Protein AF-A0A9P5NAC9-F1 (afdb_monomer_lite)

pLDDT: mean 81.18, std 8.64, range [58.12, 90.19]

Sequence (74 aa):
DFYPKLQEHILGCLLHLTWSGDGNEFSNKERSKLVILNNQMFHYKVMHINYTTYDVHCGQDSINSRNHADIMVL

Structure (mmCIF, N/CA/C/O backbone):
data_AF-A0A9P5NAC9-F1
#
_entry.id   AF-A0A9P5NAC9-F1
#
loop_
_atom_site.group_PDB
_atom_site.id
_atom_site.type_symbol
_atom_site.label_atom_id
_atom_site.label_alt_id
_atom_site.label_comp_id
_atom_site.label_asym_id
_atom_site.label_entity_id
_atom_site.label_seq_id
_atom_site.pdbx_PDB_ins_code
_atom_site.Cartn_x
_atom_site.Cartn_y
_atom_site.Cartn_z
_atom_site.occupancy
_atom_site.B_iso_or_equiv
_atom_site.auth_seq_id
_atom_site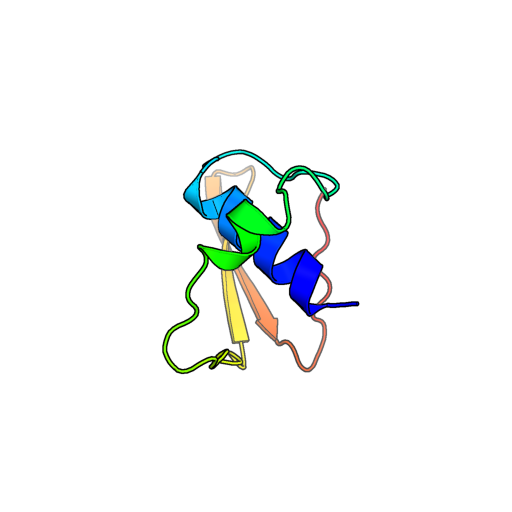.auth_comp_id
_atom_site.auth_asym_id
_atom_site.auth_atom_id
_atom_site.pdbx_PDB_model_num
ATOM 1 N N . ASP A 1 1 ? 2.153 -9.023 12.497 1.00 73.12 1 ASP A N 1
ATOM 2 C CA . ASP A 1 1 ? 0.886 -8.285 12.585 1.00 73.12 1 ASP A CA 1
ATOM 3 C C . ASP A 1 1 ? 0.626 -7.568 11.260 1.00 73.12 1 ASP A C 1
ATOM 5 O O . ASP A 1 1 ? 1.522 -6.873 10.789 1.00 73.12 1 ASP A O 1
ATOM 9 N N . PHE A 1 2 ? -0.502 -7.843 10.595 1.00 80.38 2 PHE A N 1
ATOM 10 C CA . PHE A 1 2 ? -0.804 -7.371 9.226 1.00 80.38 2 PHE A CA 1
ATOM 11 C C . PHE A 1 2 ? -1.606 -6.069 9.230 1.00 80.38 2 PHE A C 1
ATOM 13 O O . PHE A 1 2 ? -1.286 -5.138 8.497 1.00 80.38 2 PHE A O 1
ATOM 20 N N . TYR A 1 3 ? -2.621 -5.988 10.090 1.00 85.81 3 TYR A N 1
ATOM 21 C CA . TYR A 1 3 ? -3.568 -4.879 10.100 1.00 85.81 3 TYR A CA 1
ATOM 22 C C . TYR A 1 3 ? -2.908 -3.509 10.355 1.00 85.81 3 TYR A C 1
ATOM 24 O O . TYR A 1 3 ? -3.167 -2.592 9.578 1.00 85.81 3 TYR A O 1
ATOM 32 N N . PRO A 1 4 ? -1.973 -3.350 11.318 1.00 85.62 4 PRO A N 1
ATOM 33 C CA . PRO A 1 4 ? -1.284 -2.070 11.504 1.00 85.62 4 PRO A CA 1
ATOM 34 C C . PRO A 1 4 ? -0.456 -1.649 10.283 1.00 85.62 4 PRO A C 1
ATOM 36 O O . PRO A 1 4 ? -0.433 -0.474 9.935 1.00 85.62 4 PRO A O 1
ATOM 39 N N . LYS A 1 5 ? 0.178 -2.609 9.594 1.00 85.75 5 LYS A N 1
ATOM 40 C CA . LYS A 1 5 ? 0.952 -2.347 8.369 1.00 85.75 5 LYS A CA 1
ATOM 41 C C . LYS A 1 5 ? 0.054 -1.921 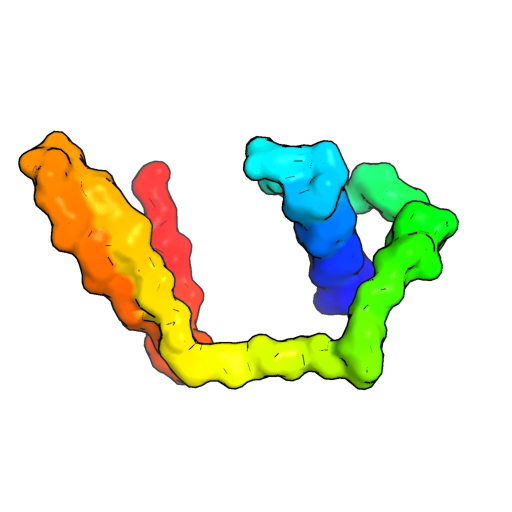7.209 1.00 85.75 5 LYS A C 1
ATOM 43 O O . LYS A 1 5 ? 0.436 -1.058 6.428 1.00 85.75 5 LYS A O 1
ATOM 48 N N . LEU A 1 6 ? -1.142 -2.502 7.114 1.00 86.75 6 LEU A N 1
ATOM 49 C CA . LEU A 1 6 ? -2.140 -2.100 6.127 1.00 86.75 6 LEU A CA 1
ATOM 50 C C . LEU A 1 6 ? -2.603 -0.658 6.363 1.00 86.75 6 LEU A C 1
ATOM 52 O O . LEU A 1 6 ? -2.649 0.125 5.419 1.00 86.75 6 LEU A O 1
ATOM 56 N N . GLN A 1 7 ? -2.922 -0.301 7.612 1.00 87.94 7 GLN A N 1
ATOM 57 C CA . GLN A 1 7 ? -3.324 1.066 7.958 1.00 87.94 7 GLN A CA 1
ATOM 58 C C . GLN A 1 7 ? -2.218 2.070 7.628 1.00 87.94 7 GLN A C 1
ATOM 60 O O . GLN A 1 7 ? -2.501 3.117 7.054 1.00 87.94 7 GLN A O 1
ATOM 65 N N . GLU A 1 8 ? -0.973 1.719 7.945 1.00 87.88 8 GLU A N 1
ATOM 66 C CA . GLU A 1 8 ? 0.205 2.519 7.625 1.00 87.88 8 GLU A CA 1
ATOM 67 C C . GLU A 1 8 ? 0.323 2.780 6.122 1.00 87.88 8 GLU A C 1
ATOM 69 O O . GLU A 1 8 ? 0.435 3.923 5.688 1.00 87.88 8 GLU A O 1
ATOM 74 N N . HIS A 1 9 ? 0.232 1.714 5.326 1.00 84.56 9 HIS A N 1
ATOM 75 C CA . HIS A 1 9 ? 0.351 1.790 3.878 1.00 84.56 9 HIS A CA 1
ATOM 76 C C . HI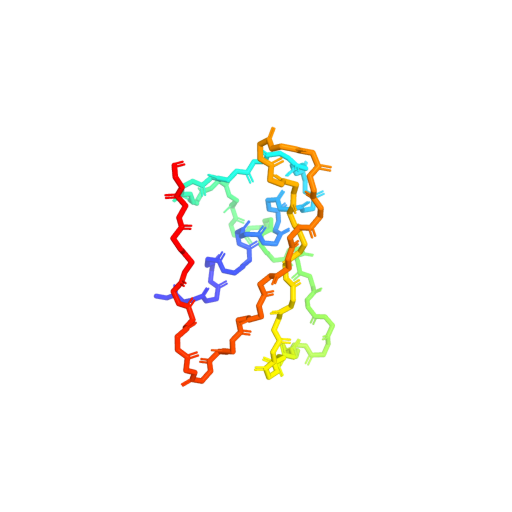S A 1 9 ? -0.767 2.634 3.254 1.00 84.56 9 HIS A C 1
ATOM 78 O O . HIS A 1 9 ? -0.490 3.518 2.449 1.00 84.56 9 HIS A O 1
ATOM 84 N N . ILE A 1 10 ? -2.026 2.416 3.656 1.00 87.12 10 ILE A N 1
ATOM 85 C CA . ILE A 1 10 ? -3.167 3.183 3.134 1.00 87.12 10 ILE A CA 1
ATOM 86 C C . ILE A 1 10 ? -3.041 4.667 3.501 1.00 87.12 10 ILE A C 1
ATOM 88 O O . ILE A 1 10 ? -3.282 5.526 2.654 1.00 87.12 10 ILE A O 1
ATOM 92 N N . LEU A 1 11 ? -2.659 4.981 4.743 1.00 88.69 11 LEU A N 1
ATOM 93 C CA . LEU A 1 11 ? -2.438 6.364 5.167 1.00 88.69 11 LEU A CA 1
ATOM 94 C C . LEU A 1 11 ? -1.292 7.017 4.391 1.00 88.69 11 LEU A C 1
ATOM 96 O O . LEU A 1 11 ? -1.446 8.154 3.949 1.00 88.69 11 LEU A O 1
ATOM 100 N N . GLY A 1 12 ? -0.201 6.284 4.154 1.00 87.12 12 GLY A N 1
ATOM 101 C CA . GLY A 1 12 ? 0.894 6.710 3.287 1.00 87.12 12 GLY A CA 1
ATOM 102 C C . GLY A 1 12 ? 0.396 7.055 1.886 1.00 87.12 12 GLY A C 1
ATOM 103 O O . GLY A 1 12 ? 0.606 8.172 1.435 1.00 87.12 12 GLY A O 1
ATOM 104 N N . CYS A 1 13 ? -0.364 6.167 1.239 1.00 83.75 13 CYS A N 1
ATOM 105 C CA . CYS A 1 13 ? -0.925 6.426 -0.091 1.00 83.75 13 CYS A CA 1
ATOM 106 C C . CYS A 1 13 ? -1.873 7.636 -0.138 1.00 83.75 13 CYS A C 1
ATOM 108 O O . CYS A 1 13 ? -1.914 8.339 -1.147 1.00 83.75 13 CYS A O 1
ATOM 110 N N . LEU A 1 14 ? -2.653 7.876 0.921 1.00 86.25 14 LEU A N 1
ATOM 111 C CA . LEU A 1 14 ? -3.604 8.992 0.976 1.00 86.25 14 LEU A CA 1
ATOM 112 C C . LEU A 1 14 ? -2.931 10.342 1.251 1.00 86.25 14 LEU A C 1
ATOM 114 O O . LEU A 1 14 ? -3.385 11.361 0.734 1.00 86.25 14 LEU A O 1
ATOM 118 N N . LEU A 1 15 ? -1.891 10.362 2.085 1.00 84.44 15 LEU A N 1
ATOM 119 C CA . LEU A 1 15 ? -1.236 11.590 2.546 1.00 84.44 15 LEU A CA 1
ATOM 120 C C . LEU A 1 15 ? 0.028 11.929 1.744 1.00 84.44 15 LEU A C 1
ATOM 122 O O . LEU A 1 15 ? 0.381 13.101 1.620 1.00 84.44 15 LEU A O 1
ATOM 126 N N . HIS A 1 16 ? 0.684 10.923 1.168 1.00 76.44 16 HIS A N 1
ATOM 127 C CA . HIS A 1 16 ? 1.950 11.040 0.457 1.00 76.44 16 HIS A CA 1
ATOM 128 C C . HIS A 1 16 ? 1.917 10.243 -0.856 1.00 76.44 16 HIS A C 1
ATOM 130 O O . HIS A 1 16 ? 2.158 9.040 -0.895 1.00 76.44 16 HIS A O 1
ATOM 136 N N . LEU A 1 17 ? 1.696 10.942 -1.972 1.00 64.25 17 LEU A N 1
ATOM 137 C CA . LEU A 1 17 ? 1.574 10.329 -3.303 1.00 64.25 17 LEU A CA 1
ATOM 138 C C . LEU A 1 17 ? 2.847 9.587 -3.777 1.00 64.25 17 LEU A C 1
ATOM 140 O O . LEU A 1 17 ? 2.785 8.808 -4.722 1.00 64.25 17 LEU A O 1
ATOM 144 N N . THR A 1 18 ? 4.002 9.835 -3.150 1.00 62.19 18 THR A N 1
ATOM 145 C CA . THR A 1 18 ? 5.321 9.343 -3.592 1.00 62.19 18 THR A CA 1
ATOM 146 C C . THR A 1 18 ? 6.089 8.551 -2.531 1.00 62.19 18 THR A C 1
ATOM 148 O O . THR A 1 18 ? 7.266 8.263 -2.736 1.00 62.19 18 THR A O 1
ATOM 151 N N . TRP A 1 19 ? 5.490 8.244 -1.379 1.00 60.47 19 TRP A N 1
ATOM 152 C CA . TRP A 1 19 ? 6.235 7.718 -0.229 1.00 60.47 19 TRP A CA 1
ATOM 153 C C . TRP A 1 19 ? 6.023 6.213 -0.022 1.00 60.47 19 TRP A C 1
ATOM 155 O O . TRP A 1 19 ? 4.895 5.730 0.029 1.00 60.47 19 TRP A O 1
ATOM 165 N N . SER A 1 20 ? 7.130 5.485 0.147 1.00 58.12 20 SER A N 1
ATOM 166 C CA . SER A 1 20 ? 7.194 4.053 0.469 1.00 58.12 20 SER A CA 1
ATOM 167 C C . SER A 1 20 ? 7.950 3.882 1.789 1.00 58.12 20 SER A C 1
ATOM 169 O O . SER A 1 20 ? 9.081 3.404 1.810 1.00 58.12 20 SER A O 1
ATOM 171 N N . GLY A 1 21 ? 7.358 4.367 2.878 1.00 58.75 21 GLY A N 1
ATOM 172 C CA . GLY A 1 21 ? 7.969 4.355 4.206 1.00 58.75 21 GLY A CA 1
ATOM 173 C C . GLY A 1 21 ? 8.140 2.950 4.772 1.00 58.75 21 GLY A C 1
ATOM 174 O O . GLY A 1 21 ? 7.334 2.052 4.525 1.00 58.75 21 GLY A O 1
ATOM 175 N N . ASP A 1 22 ? 9.184 2.793 5.574 1.00 61.62 22 ASP A N 1
ATOM 176 C CA . ASP A 1 22 ? 9.610 1.597 6.307 1.00 61.62 22 ASP A CA 1
ATOM 177 C C . ASP A 1 22 ? 8.769 1.301 7.570 1.00 61.62 22 ASP A C 1
ATOM 179 O O . ASP A 1 22 ? 8.867 0.216 8.152 1.00 61.62 22 ASP A O 1
ATOM 183 N N . GLY A 1 23 ? 7.836 2.200 7.902 1.00 64.12 23 GLY A N 1
ATOM 184 C CA . GLY A 1 23 ? 6.678 1.951 8.759 1.00 64.12 23 GLY A CA 1
ATOM 185 C C . GLY A 1 23 ? 6.818 2.422 10.211 1.00 64.12 23 GLY A C 1
ATOM 186 O O . GLY A 1 23 ? 7.870 2.289 10.829 1.00 64.12 23 GLY A O 1
ATOM 187 N N . ASN A 1 24 ? 5.684 2.873 10.771 1.00 65.19 24 ASN A N 1
ATOM 188 C CA . ASN A 1 24 ? 5.462 3.500 12.092 1.00 65.19 24 ASN A CA 1
ATOM 189 C C . ASN A 1 24 ? 5.638 5.027 12.155 1.00 65.19 24 ASN A C 1
ATOM 191 O O . ASN A 1 24 ? 6.008 5.568 13.196 1.00 65.19 24 ASN A O 1
ATOM 195 N N . GLU A 1 25 ? 5.293 5.731 11.088 1.00 75.81 25 GLU A N 1
ATOM 196 C CA . GLU A 1 25 ? 5.121 7.183 11.095 1.00 75.81 25 GLU A CA 1
ATOM 197 C C . GLU A 1 25 ? 3.796 7.592 11.745 1.00 75.81 25 GLU A C 1
ATOM 199 O O . GLU A 1 25 ? 3.743 8.587 12.470 1.00 75.81 25 GLU A O 1
ATOM 204 N N . PHE A 1 26 ? 2.727 6.814 11.540 1.00 85.06 26 PHE A N 1
ATOM 205 C CA . PHE A 1 26 ? 1.406 7.197 12.031 1.00 85.06 26 PHE A CA 1
ATOM 206 C C . PHE A 1 26 ? 1.157 6.742 13.468 1.00 85.06 26 PHE A C 1
ATOM 208 O O . PHE A 1 26 ? 1.249 5.564 13.830 1.00 85.06 26 PHE A O 1
ATOM 215 N N . SER A 1 27 ? 0.739 7.694 14.296 1.00 88.62 27 SER A N 1
ATOM 216 C CA . SER A 1 27 ? 0.266 7.433 15.648 1.00 88.62 27 SER A CA 1
ATOM 217 C C . SER A 1 27 ? -1.040 6.631 15.636 1.00 88.62 27 SER A C 1
ATOM 219 O O . SER A 1 27 ? -1.851 6.701 14.710 1.00 88.62 27 SER A O 1
ATOM 221 N N . ASN A 1 28 ? -1.329 5.932 16.738 1.00 87.62 28 ASN A N 1
ATOM 222 C CA . ASN A 1 28 ? -2.602 5.216 16.895 1.00 87.62 28 ASN A CA 1
ATOM 223 C C . ASN A 1 28 ? -3.823 6.134 16.714 1.00 87.62 28 ASN A C 1
ATOM 225 O O . ASN A 1 28 ? -4.852 5.695 16.213 1.00 87.62 28 ASN A O 1
ATOM 229 N N . LYS A 1 29 ? -3.714 7.419 17.082 1.00 90.19 29 LYS A N 1
ATOM 230 C CA . LYS A 1 29 ? -4.793 8.398 16.886 1.00 90.19 29 LYS A CA 1
ATOM 231 C C . LYS A 1 29 ? -5.059 8.674 15.409 1.00 90.19 29 LYS A C 1
ATOM 233 O O . LYS A 1 29 ? -6.205 8.903 15.045 1.00 90.19 29 LYS A O 1
ATOM 238 N N . GLU A 1 30 ? -4.025 8.678 14.575 1.00 88.06 30 GLU A N 1
ATOM 239 C CA . GLU A 1 30 ? -4.150 8.863 13.127 1.00 88.06 30 GLU A CA 1
ATOM 240 C C . GLU A 1 30 ? -4.690 7.602 12.460 1.00 88.06 30 GLU A C 1
ATOM 242 O O . GLU A 1 30 ? -5.630 7.690 11.675 1.00 88.06 30 GLU A O 1
ATOM 247 N N . ARG A 1 31 ? -4.207 6.423 12.868 1.00 88.12 31 ARG A N 1
ATOM 248 C CA . ARG A 1 31 ? -4.734 5.127 12.411 1.00 88.12 31 ARG A CA 1
ATOM 249 C C . ARG A 1 31 ? -6.221 4.953 12.720 1.00 88.12 31 ARG A C 1
ATOM 251 O O . ARG A 1 31 ? -6.957 4.453 11.877 1.00 88.12 31 ARG A O 1
ATOM 258 N N . SER A 1 32 ? -6.690 5.427 13.874 1.00 88.69 32 SER A N 1
ATOM 259 C CA . SER A 1 32 ? -8.117 5.395 14.231 1.00 88.69 32 SER A CA 1
ATOM 260 C C . SER A 1 32 ? -9.003 6.310 13.380 1.00 88.69 32 SER A C 1
ATOM 262 O O . SER A 1 32 ? -10.220 6.147 13.399 1.00 88.69 32 SER A O 1
ATOM 264 N N . LYS A 1 33 ? -8.433 7.278 12.648 1.00 90.12 33 LYS A N 1
ATOM 265 C CA . LYS A 1 33 ? -9.193 8.115 11.702 1.00 90.12 33 LYS A CA 1
ATOM 266 C C . LYS A 1 33 ? -9.447 7.399 10.375 1.00 90.12 33 LYS A C 1
ATOM 268 O O . LYS A 1 33 ? -10.332 7.818 9.633 1.00 90.12 33 LYS A O 1
ATOM 273 N N . LEU A 1 34 ? -8.683 6.350 10.063 1.00 89.25 34 LEU A N 1
ATOM 274 C CA . LEU A 1 34 ? -8.875 5.567 8.850 1.00 89.25 34 LEU A CA 1
ATOM 275 C C . LEU A 1 34 ? -10.111 4.676 9.003 1.00 89.25 34 LEU A C 1
ATOM 277 O O . LEU A 1 34 ? -10.132 3.753 9.816 1.00 89.25 34 LEU A O 1
ATOM 281 N N . VAL A 1 35 ? -11.129 4.935 8.184 1.00 89.94 35 VAL A N 1
ATOM 282 C CA . VAL A 1 35 ? -12.359 4.139 8.146 1.00 89.94 35 VAL A CA 1
ATOM 283 C C . VAL A 1 35 ? -12.355 3.269 6.894 1.00 89.94 35 VAL A C 1
ATOM 285 O O . VAL A 1 35 ? -12.451 3.772 5.777 1.00 89.94 35 VAL A O 1
ATOM 288 N N . ILE A 1 36 ? -12.281 1.950 7.083 1.00 87.06 36 ILE A N 1
ATOM 289 C CA . ILE A 1 36 ? -12.497 0.970 6.013 1.00 87.06 36 ILE A CA 1
ATOM 290 C C . ILE A 1 36 ? -13.995 0.679 5.964 1.00 87.06 36 ILE A C 1
ATOM 292 O O . ILE A 1 36 ? -14.543 0.041 6.866 1.00 87.06 36 ILE A O 1
ATOM 296 N N . LEU A 1 37 ? -14.674 1.160 4.921 1.00 89.00 37 LEU A N 1
ATOM 297 C CA . LEU A 1 37 ? -16.107 0.924 4.752 1.00 89.00 37 LEU A CA 1
ATOM 298 C C . LEU A 1 37 ? -16.399 -0.581 4.752 1.00 89.00 37 LEU A C 1
ATOM 300 O O . LEU A 1 37 ? -15.736 -1.360 4.068 1.00 89.00 37 LEU A O 1
ATOM 304 N N . ASN A 1 38 ? -17.385 -0.985 5.554 1.00 88.44 38 ASN A N 1
ATOM 305 C CA . ASN A 1 38 ? -17.788 -2.378 5.772 1.00 88.44 38 ASN A CA 1
ATOM 306 C C . ASN A 1 38 ? -16.691 -3.307 6.320 1.00 88.44 38 ASN A C 1
ATOM 308 O O . ASN A 1 38 ? -16.935 -4.505 6.433 1.00 88.44 38 ASN A O 1
ATOM 312 N N . ASN A 1 39 ? -15.507 -2.782 6.661 1.00 84.69 39 ASN A N 1
ATOM 313 C CA . ASN A 1 39 ? -14.340 -3.558 7.077 1.00 84.69 39 ASN A CA 1
ATOM 314 C C . ASN A 1 39 ? -14.037 -4.741 6.129 1.00 84.69 39 ASN A C 1
ATOM 316 O O . ASN A 1 39 ? -13.684 -5.835 6.570 1.00 84.69 39 ASN A O 1
ATOM 320 N N . GLN A 1 40 ? -14.239 -4.532 4.822 1.00 84.31 40 GLN A N 1
ATOM 321 C CA . GLN A 1 40 ? -14.075 -5.553 3.787 1.00 84.31 40 GLN A CA 1
ATOM 322 C C . GLN A 1 40 ? -12.857 -5.257 2.919 1.00 84.31 40 GLN A C 1
ATOM 324 O O . GLN A 1 40 ? -12.629 -4.125 2.498 1.00 84.31 40 GLN A O 1
ATOM 329 N N . MET A 1 41 ? -12.104 -6.310 2.614 1.00 81.69 41 MET A N 1
ATOM 330 C CA . MET A 1 41 ? -11.010 -6.280 1.654 1.00 81.69 41 MET A CA 1
ATOM 331 C C . MET A 1 41 ? -11.348 -7.233 0.511 1.00 81.69 41 MET A C 1
ATOM 333 O O . MET A 1 41 ? -11.683 -8.395 0.741 1.00 81.69 41 MET A O 1
ATOM 337 N N . PHE A 1 42 ? -11.275 -6.737 -0.722 1.00 80.50 42 PHE A N 1
ATOM 338 C CA . PHE A 1 42 ? -11.528 -7.552 -1.903 1.00 80.50 42 PHE A CA 1
ATOM 339 C C . PHE A 1 42 ? -10.246 -8.239 -2.348 1.00 80.50 42 PHE A C 1
ATOM 341 O O . PHE A 1 42 ? -9.214 -7.597 -2.544 1.00 80.50 42 PHE A O 1
ATOM 348 N N . HIS A 1 43 ? -10.323 -9.553 -2.542 1.00 73.94 43 HIS A N 1
ATOM 349 C CA . HIS A 1 43 ? -9.229 -10.317 -3.121 1.00 73.94 43 HIS A CA 1
ATOM 350 C C . HIS A 1 43 ? -9.434 -10.420 -4.629 1.00 73.94 43 HIS A C 1
ATOM 352 O O . HIS A 1 43 ? -10.351 -11.096 -5.097 1.00 73.94 43 HIS A O 1
ATOM 358 N N . TYR A 1 44 ? -8.574 -9.762 -5.401 1.00 73.69 44 TYR A N 1
ATOM 359 C CA . TYR A 1 44 ? -8.540 -9.948 -6.847 1.00 73.69 44 TYR A CA 1
ATOM 360 C C . TYR A 1 44 ? -7.779 -11.226 -7.203 1.00 73.69 44 TYR A C 1
ATOM 362 O O . TYR A 1 44 ? -6.702 -11.498 -6.676 1.00 73.69 44 TYR A O 1
ATOM 370 N N . LYS A 1 45 ? -8.347 -12.022 -8.116 1.00 79.94 45 LYS A N 1
ATOM 371 C CA . LYS A 1 45 ? -7.723 -13.269 -8.579 1.00 79.94 45 LYS A CA 1
ATOM 372 C C . LYS A 1 45 ? -6.481 -13.001 -9.435 1.00 79.94 45 LYS A C 1
ATOM 374 O O . LYS A 1 45 ? -5.533 -13.770 -9.364 1.00 79.94 45 LYS A O 1
ATOM 379 N N . VAL A 1 46 ? -6.496 -11.938 -10.237 1.00 84.12 46 VAL A N 1
ATOM 380 C CA . VAL A 1 46 ? -5.395 -11.546 -11.126 1.00 84.12 46 VAL A CA 1
ATOM 381 C C . VAL A 1 46 ? -5.263 -10.023 -11.102 1.00 84.12 46 VAL A C 1
ATOM 383 O O . VAL A 1 46 ? -6.273 -9.324 -11.176 1.00 84.12 46 VAL A O 1
ATOM 386 N N . MET A 1 47 ? -4.035 -9.527 -10.985 1.00 85.88 47 MET A N 1
ATOM 387 C CA . MET A 1 47 ? -3.646 -8.126 -11.117 1.00 85.88 47 MET A CA 1
ATOM 388 C C . MET A 1 47 ? -2.878 -7.957 -12.427 1.00 85.88 47 MET A C 1
ATOM 390 O O . MET A 1 47 ? -1.997 -8.756 -12.728 1.00 85.88 47 MET A O 1
ATOM 394 N N . HIS A 1 48 ? -3.200 -6.922 -13.195 1.00 87.12 48 HIS A N 1
ATOM 395 C CA . HIS A 1 48 ? -2.476 -6.579 -14.414 1.00 87.12 48 HIS A CA 1
ATOM 396 C C . HIS A 1 48 ? -1.627 -5.334 -14.175 1.00 87.12 48 HIS A C 1
ATOM 398 O O . HIS A 1 48 ? -2.147 -4.328 -13.691 1.00 87.12 48 HIS A O 1
ATOM 404 N N . ILE A 1 49 ? -0.344 -5.398 -14.524 1.00 86.62 49 ILE A N 1
ATOM 405 C CA . ILE A 1 49 ? 0.587 -4.273 -14.432 1.00 86.62 49 ILE A CA 1
ATOM 406 C C . ILE A 1 49 ? 1.047 -3.932 -15.839 1.00 86.62 49 ILE A C 1
ATOM 408 O O . ILE A 1 49 ? 1.654 -4.764 -16.505 1.00 86.62 49 ILE A O 1
ATOM 412 N N . ASN A 1 50 ? 0.769 -2.704 -16.269 1.00 89.44 50 ASN A N 1
ATOM 413 C CA . ASN A 1 50 ? 1.303 -2.163 -17.512 1.00 89.44 50 ASN A CA 1
ATOM 414 C C . ASN A 1 50 ? 2.574 -1.378 -17.197 1.00 89.44 50 ASN A C 1
ATOM 416 O 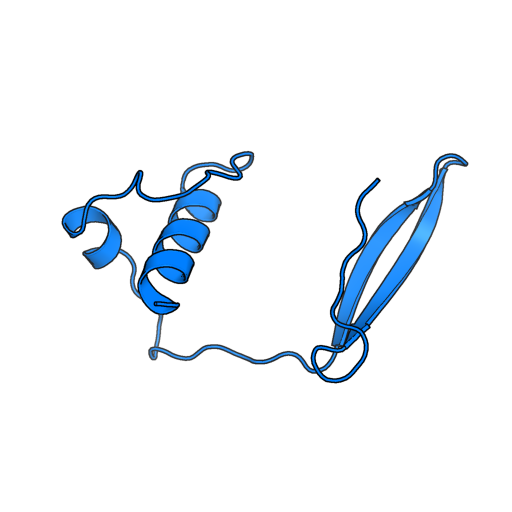O . ASN A 1 50 ? 2.591 -0.593 -16.246 1.00 89.44 50 ASN A O 1
ATOM 420 N N . TYR A 1 51 ? 3.615 -1.566 -17.996 1.00 86.88 51 TYR A N 1
ATOM 421 C CA . TYR A 1 51 ? 4.878 -0.853 -17.850 1.00 86.88 51 TYR A CA 1
ATOM 422 C C . TYR A 1 51 ? 5.470 -0.524 -19.214 1.00 86.88 51 TYR A C 1
ATOM 424 O O . TYR A 1 51 ? 5.220 -1.202 -20.210 1.00 86.88 51 TYR A O 1
ATOM 432 N N . THR A 1 52 ? 6.268 0.536 -19.253 1.00 87.25 52 THR A N 1
ATOM 433 C CA . THR A 1 52 ? 6.993 0.923 -20.459 1.00 87.25 52 THR A CA 1
ATOM 434 C C . THR A 1 52 ? 8.347 0.235 -20.444 1.00 87.25 52 THR A C 1
ATOM 436 O O . THR A 1 52 ? 9.137 0.433 -19.521 1.00 87.25 52 THR A O 1
ATOM 439 N N . THR A 1 53 ? 8.621 -0.584 -21.449 1.00 82.00 53 THR A N 1
ATOM 440 C CA . THR A 1 53 ? 9.945 -1.173 -21.650 1.00 82.00 53 THR A CA 1
ATOM 441 C C . THR A 1 53 ? 10.923 -0.108 -22.154 1.00 82.00 53 THR A C 1
ATOM 443 O O . THR A 1 53 ? 10.527 0.933 -22.679 1.00 82.00 53 THR A O 1
ATOM 446 N N . TYR A 1 54 ? 12.228 -0.339 -21.990 1.00 82.88 54 TYR A N 1
ATOM 447 C CA . TYR A 1 54 ? 13.273 0.627 -22.369 1.00 82.88 54 TYR A CA 1
ATOM 448 C C . TYR A 1 54 ? 13.242 1.045 -23.849 1.00 82.88 54 TYR A C 1
ATOM 450 O O . TYR A 1 54 ? 13.698 2.132 -24.194 1.00 82.88 54 TYR A O 1
ATOM 458 N N . ASP A 1 55 ? 12.686 0.207 -24.718 1.00 86.81 55 ASP A N 1
ATOM 459 C CA . ASP A 1 55 ? 12.468 0.471 -26.141 1.00 86.81 55 ASP A CA 1
ATOM 460 C C . ASP A 1 55 ? 11.147 1.215 -26.431 1.00 86.81 55 ASP A C 1
ATOM 462 O O . ASP A 1 55 ? 10.709 1.270 -27.578 1.00 86.81 55 ASP A O 1
ATOM 466 N N . VAL A 1 56 ? 10.511 1.806 -25.411 1.00 84.31 56 VAL A N 1
ATOM 467 C CA . VAL A 1 56 ? 9.255 2.575 -25.510 1.00 84.31 56 VAL A CA 1
ATOM 468 C C . VAL A 1 56 ? 8.064 1.716 -25.969 1.00 84.31 56 VAL A C 1
ATOM 470 O O . VAL A 1 56 ? 7.069 2.228 -26.480 1.00 84.31 56 VAL A O 1
ATOM 473 N N . HIS A 1 57 ? 8.128 0.397 -25.773 1.00 83.56 57 HIS A N 1
ATOM 474 C CA . HIS A 1 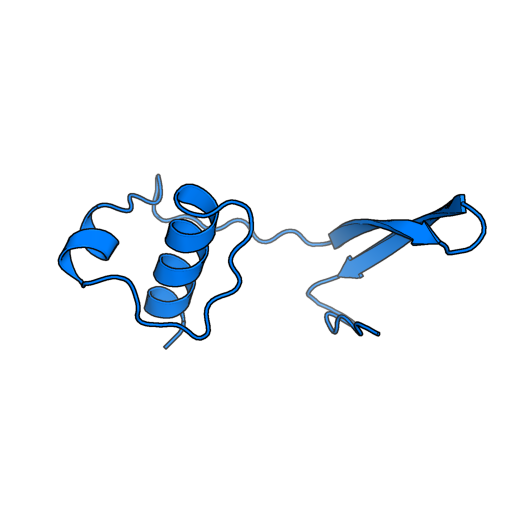57 ? 6.972 -0.477 -25.971 1.00 83.56 57 HIS A CA 1
ATOM 475 C C . HIS A 1 57 ? 6.136 -0.562 -24.685 1.00 83.56 57 HIS A C 1
ATOM 477 O O . HIS A 1 57 ? 6.609 -0.292 -23.579 1.00 83.56 57 HIS A O 1
ATOM 483 N N . CYS A 1 58 ? 4.854 -0.903 -24.833 1.00 85.12 58 CYS A N 1
ATOM 484 C CA . CYS A 1 58 ? 3.958 -1.151 -23.706 1.00 85.12 58 CYS A CA 1
ATOM 485 C C . CYS A 1 58 ? 3.961 -2.653 -23.403 1.00 85.12 58 CYS A C 1
ATOM 487 O O . CYS A 1 58 ? 3.444 -3.445 -24.195 1.00 8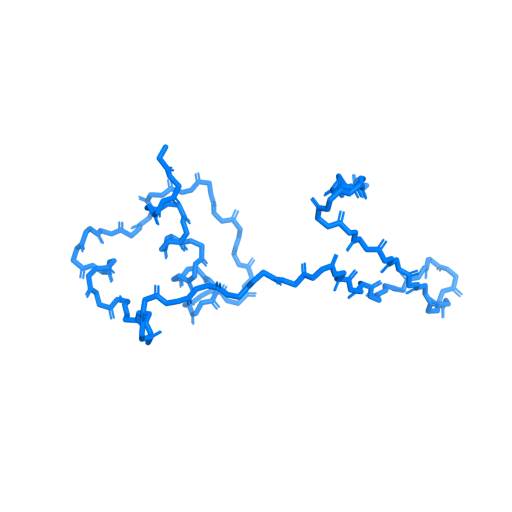5.12 58 CYS A O 1
ATOM 489 N N . GLY A 1 59 ? 4.577 -3.033 -22.286 1.00 87.94 59 GLY A N 1
ATOM 490 C CA . GLY A 1 59 ? 4.539 -4.381 -21.731 1.00 87.94 59 GLY A CA 1
ATOM 491 C C . GLY A 1 59 ? 3.405 -4.529 -20.719 1.00 87.94 59 GLY A C 1
ATOM 492 O O . GLY A 1 59 ? 2.961 -3.551 -20.111 1.00 87.94 59 GLY A O 1
ATOM 493 N N . GLN A 1 60 ? 2.936 -5.762 -20.534 1.00 89.19 60 GLN A N 1
ATOM 494 C CA . GLN A 1 60 ? 1.914 -6.083 -19.546 1.00 89.19 60 GLN A CA 1
ATOM 495 C C . GLN A 1 60 ? 2.221 -7.415 -18.871 1.00 89.19 60 GLN A C 1
ATOM 497 O O . GLN A 1 60 ? 2.260 -8.455 -19.529 1.00 89.19 60 GLN A O 1
ATOM 502 N N . ASP A 1 61 ? 2.312 -7.384 -17.545 1.00 87.19 61 ASP A N 1
ATOM 503 C CA . ASP A 1 61 ? 2.423 -8.580 -16.719 1.00 87.19 61 ASP A CA 1
ATOM 504 C C . ASP A 1 61 ? 1.092 -8.870 -16.026 1.00 87.19 61 ASP A C 1
ATOM 506 O O . ASP A 1 61 ? 0.322 -7.972 -15.673 1.00 87.19 61 ASP A O 1
ATOM 510 N N . SER A 1 62 ? 0.807 -10.157 -15.840 1.00 86.81 62 SER A N 1
ATOM 511 C CA . SER A 1 62 ? -0.373 -10.636 -15.122 1.00 86.81 62 SER A CA 1
ATOM 512 C C . SER A 1 62 ? 0.073 -11.430 -13.906 1.00 86.81 62 SER A C 1
ATOM 514 O O . SER A 1 62 ? 0.664 -12.497 -14.041 1.00 86.81 62 SER A O 1
ATOM 516 N N . ILE A 1 63 ? -0.236 -10.919 -12.722 1.00 85.94 63 ILE A N 1
ATOM 517 C CA . ILE A 1 63 ? 0.151 -11.508 -11.446 1.00 85.94 63 ILE A CA 1
ATOM 518 C C . ILE A 1 63 ? -1.080 -12.148 -10.829 1.00 85.94 63 ILE A C 1
ATOM 520 O O . ILE A 1 63 ? -2.101 -11.494 -10.619 1.00 85.94 63 ILE A O 1
ATOM 524 N N . ASN A 1 64 ? -0.997 -13.431 -10.505 1.00 83.19 64 ASN A N 1
ATOM 525 C CA . ASN A 1 64 ? -2.059 -14.127 -9.799 1.00 83.19 64 ASN A CA 1
ATOM 526 C C . ASN A 1 64 ? -1.614 -14.396 -8.365 1.00 83.19 64 ASN A C 1
ATOM 528 O O . ASN A 1 64 ? -0.626 -15.078 -8.114 1.00 83.19 64 ASN A O 1
ATOM 532 N N . SER A 1 65 ? -2.406 -13.923 -7.404 1.00 76.00 65 SER A N 1
ATOM 533 C CA . SER A 1 65 ? -2.119 -14.106 -5.979 1.00 76.00 65 SER A CA 1
ATOM 534 C C . SER A 1 65 ? -2.027 -15.581 -5.551 1.00 76.00 65 SER A C 1
ATOM 536 O O . SER A 1 65 ? -1.521 -15.855 -4.467 1.00 76.00 65 SER A O 1
ATOM 538 N N . ARG A 1 66 ? -2.533 -16.528 -6.357 1.00 77.81 66 ARG A N 1
ATOM 539 C CA . ARG A 1 66 ? -2.482 -17.973 -6.079 1.00 77.81 66 ARG A CA 1
ATOM 540 C C . ARG A 1 66 ? -1.252 -18.679 -6.649 1.00 77.81 66 ARG A C 1
ATOM 542 O O . ARG A 1 66 ? -0.900 -19.733 -6.130 1.00 77.81 66 ARG A O 1
ATOM 549 N N . ASN A 1 67 ? -0.646 -18.172 -7.721 1.00 70.94 67 ASN A N 1
ATOM 550 C CA . ASN A 1 67 ? 0.531 -18.777 -8.342 1.00 70.94 67 ASN A CA 1
ATOM 551 C C . ASN A 1 67 ? 1.468 -17.687 -8.877 1.00 70.94 67 ASN A C 1
ATOM 553 O O . ASN A 1 67 ? 1.080 -16.921 -9.751 1.00 70.94 67 ASN A O 1
ATOM 557 N N . HIS A 1 68 ? 2.704 -17.655 -8.369 1.00 65.69 68 HIS A N 1
ATOM 558 C CA . HIS A 1 68 ? 3.739 -16.684 -8.755 1.00 65.69 68 HIS A CA 1
ATOM 559 C C . HIS A 1 68 ? 3.336 -15.224 -8.476 1.00 65.69 68 HIS A C 1
ATOM 561 O O . HIS A 1 68 ? 3.212 -14.409 -9.385 1.00 65.69 68 HIS A O 1
ATOM 567 N N . ALA A 1 69 ? 3.117 -14.906 -7.196 1.00 73.81 69 ALA A N 1
ATOM 568 C CA . ALA A 1 69 ? 2.807 -13.547 -6.738 1.00 73.81 69 ALA A CA 1
ATOM 569 C C . ALA A 1 69 ? 4.061 -12.683 -6.490 1.00 73.81 69 ALA A C 1
ATOM 571 O O . ALA A 1 69 ? 3.945 -11.556 -6.011 1.00 73.81 69 ALA A O 1
ATOM 572 N N . ASP A 1 70 ? 5.248 -13.219 -6.771 1.00 79.62 70 ASP A N 1
ATOM 573 C CA . ASP A 1 70 ? 6.515 -12.530 -6.567 1.00 79.62 70 ASP A CA 1
ATOM 574 C C . ASP A 1 70 ? 6.717 -11.465 -7.650 1.00 79.62 70 ASP A C 1
ATOM 576 O O . ASP A 1 70 ? 6.642 -11.753 -8.846 1.00 79.62 70 ASP A O 1
ATOM 580 N N . ILE A 1 71 ? 6.979 -10.228 -7.224 1.00 78.06 71 ILE A N 1
ATOM 581 C CA . ILE A 1 71 ? 7.288 -9.106 -8.114 1.00 78.06 71 ILE A CA 1
ATOM 582 C C . ILE A 1 71 ? 8.787 -8.851 -8.023 1.00 78.06 71 ILE A C 1
ATOM 584 O O . ILE A 1 71 ? 9.285 -8.396 -6.994 1.00 78.06 71 ILE A O 1
ATOM 588 N N . MET A 1 72 ? 9.504 -9.152 -9.102 1.00 78.62 72 MET A N 1
ATOM 589 C CA . MET A 1 72 ? 10.923 -8.834 -9.225 1.00 78.62 72 MET A CA 1
ATOM 590 C C . MET A 1 72 ? 11.056 -7.402 -9.740 1.00 78.62 72 MET A C 1
ATOM 592 O O . MET A 1 72 ? 10.540 -7.075 -10.805 1.00 78.62 72 MET A O 1
ATOM 596 N N . VAL A 1 73 ? 11.741 -6.554 -8.980 1.00 74.19 73 VAL A N 1
ATOM 597 C CA . VAL A 1 73 ? 12.061 -5.173 -9.366 1.00 74.19 73 VAL A CA 1
ATOM 598 C C . VAL A 1 73 ? 13.566 -5.094 -9.626 1.00 74.19 73 VAL A C 1
ATOM 600 O O . VAL A 1 73 ? 14.334 -5.778 -8.946 1.00 74.19 73 VAL A O 1
ATOM 603 N N . LEU A 1 74 ? 13.961 -4.324 -10.643 1.00 69.12 74 LEU A N 1
ATOM 604 C CA . LEU A 1 74 ? 15.349 -4.138 -11.083 1.00 69.12 74 LEU A CA 1
ATOM 605 C C . LEU A 1 74 ? 16.035 -2.981 -10.348 1.00 69.12 74 LEU A C 1
ATOM 607 O O . LEU A 1 74 ? 15.339 -1.979 -10.065 1.00 69.12 74 LEU A O 1
#

Radius of gyration: 15.88 Å; chains: 1; bounding box: 33×30×43 Å

Foldseek 3Di:
DVLQVVLFVVVCVVVPVDDDDPDDPDDPVRSVVDDDVVPDDDDDQKDKDWDQDPVRDIDIDIAGPVPHNDDDDD

Secondary structure (DSSP, 8-state):
--HHHHHHHHHHHHH-TT----S--S-HHHHTT---GGG-----SEEEEEEE-TTS-EEEEEEETTB-------

Organism: Gymnopilus junonius (NCBI:txid109634)